Protein AF-V8G960-F1 (afdb_monomer_lite)

Organism: NCBI:txid1414851

Sequence (117 aa):
MPKIIDSHHHFWVLGKKIYYPWLENEKRNDFFLGNYDDICQDFMPEQLISLIPQDYLLVGTIHCEAECARNQSYLEVEWIDNLALEGKLIKGQMIWVNLLNLNVYQELEQYKNIYKC

Foldseek 3Di:
DAEDEAEEDAFDADPDDWAACQLHPDHDCPPPVHDPVVVSHGDDPVNVVVPDPPVYDQQAYEHEYRRTDPVCQVVRLVVVLVVVVVDVHYPYYHGDDDPPPPCRVVVVVVSVVSPPD

Structure (mmCIF, N/CA/C/O backbone):
data_AF-V8G960-F1
#
_entry.id   AF-V8G960-F1
#
loop_
_atom_site.group_PDB
_atom_site.id
_atom_site.type_symbol
_atom_site.label_atom_id
_atom_site.label_alt_id
_atom_site.label_comp_id
_atom_site.label_asym_id
_atom_site.label_entity_id
_atom_site.label_seq_id
_atom_site.pdbx_PDB_ins_code
_atom_site.Cartn_x
_atom_site.Cartn_y
_atom_site.Cartn_z
_atom_site.occupancy
_atom_site.B_iso_or_equiv
_atom_site.auth_seq_id
_atom_site.auth_comp_id
_atom_site.auth_asym_id
_atom_site.auth_atom_id
_atom_site.pdbx_PDB_model_num
ATOM 1 N N . MET A 1 1 ? -17.316 0.281 21.023 1.00 87.38 1 MET A N 1
ATOM 2 C CA . MET A 1 1 ? -16.705 -0.002 19.713 1.00 87.38 1 MET A CA 1
ATOM 3 C C . MET A 1 1 ? -15.187 0.101 19.851 1.00 87.38 1 MET A C 1
ATOM 5 O O . MET A 1 1 ? -14.697 1.216 20.038 1.00 87.38 1 MET A O 1
ATOM 9 N N . PRO A 1 2 ? -14.447 -1.022 19.913 1.00 96.62 2 PRO A N 1
ATOM 10 C CA . PRO A 1 2 ? -12.986 -1.016 19.934 1.00 96.62 2 PRO A CA 1
ATOM 11 C C . PRO A 1 2 ? -12.405 -0.281 18.723 1.00 96.62 2 PRO A C 1
ATOM 13 O O . PRO A 1 2 ? -12.956 -0.343 17.625 1.00 96.62 2 PRO A O 1
ATOM 16 N N . LYS A 1 3 ? -11.294 0.424 18.938 1.00 97.75 3 LYS A N 1
ATOM 17 C CA . LYS A 1 3 ? -10.559 1.125 17.882 1.00 97.75 3 LYS A CA 1
ATOM 18 C C . LYS A 1 3 ? -9.457 0.221 17.354 1.00 97.75 3 LYS A C 1
ATOM 20 O O . LYS A 1 3 ? -8.724 -0.350 18.159 1.00 97.75 3 LYS A O 1
ATOM 25 N N . ILE A 1 4 ? -9.328 0.131 16.037 1.00 97.38 4 ILE A N 1
ATOM 26 C CA . ILE A 1 4 ? -8.312 -0.692 15.376 1.00 97.38 4 ILE A CA 1
ATOM 27 C C . ILE A 1 4 ? -7.510 0.119 14.366 1.00 97.38 4 ILE A C 1
ATOM 29 O O . ILE A 1 4 ? -8.017 1.064 13.757 1.00 97.38 4 ILE A O 1
ATOM 33 N N . ILE A 1 5 ? -6.253 -0.277 14.204 1.00 97.50 5 ILE A N 1
ATOM 34 C CA . ILE A 1 5 ? -5.412 0.119 13.081 1.00 97.50 5 ILE A CA 1
ATOM 35 C C . ILE A 1 5 ? -5.155 -1.148 12.280 1.00 97.50 5 ILE A C 1
ATOM 37 O O . ILE A 1 5 ? -4.676 -2.131 12.844 1.00 97.50 5 ILE A O 1
ATOM 41 N N . ASP A 1 6 ? -5.476 -1.118 10.993 1.00 97.94 6 ASP A N 1
ATOM 42 C CA . ASP A 1 6 ? -5.023 -2.148 10.066 1.00 97.94 6 ASP A CA 1
ATOM 43 C C . ASP A 1 6 ? -3.577 -1.823 9.677 1.00 97.94 6 ASP A C 1
ATOM 45 O O . ASP A 1 6 ? -3.311 -0.821 9.010 1.00 97.94 6 ASP A O 1
ATOM 49 N N . SER A 1 7 ? -2.632 -2.617 10.172 1.00 97.94 7 SER A N 1
ATOM 50 C CA . SER A 1 7 ? -1.205 -2.373 9.967 1.00 97.94 7 SER A CA 1
ATOM 51 C C . SER A 1 7 ? -0.648 -2.982 8.680 1.00 97.94 7 SER A C 1
ATOM 53 O O . SER A 1 7 ? 0.543 -2.808 8.436 1.00 97.94 7 SER A O 1
ATOM 55 N N . HIS A 1 8 ? -1.439 -3.745 7.919 1.00 98.19 8 HIS A N 1
ATOM 56 C CA . HIS A 1 8 ? -0.962 -4.413 6.709 1.00 98.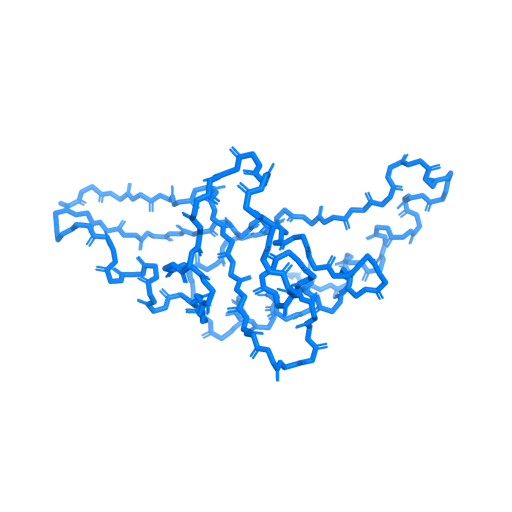19 8 HIS A CA 1
ATOM 57 C C . HIS A 1 8 ? -2.114 -4.703 5.745 1.00 98.19 8 HIS A C 1
ATOM 59 O O . HIS A 1 8 ? -2.830 -5.693 5.880 1.00 98.19 8 HIS A O 1
ATOM 65 N N . HIS A 1 9 ? -2.197 -3.899 4.698 1.00 97.75 9 HIS A N 1
ATOM 66 C CA . HIS A 1 9 ? -2.978 -4.156 3.489 1.00 97.75 9 HIS A CA 1
ATOM 67 C C . HIS A 1 9 ? -2.288 -3.458 2.321 1.00 97.75 9 HIS A C 1
ATOM 69 O O . HIS A 1 9 ? -1.263 -2.802 2.482 1.00 97.75 9 HIS A O 1
ATOM 75 N N . HIS A 1 10 ? -2.866 -3.598 1.143 1.00 97.88 10 HIS A N 1
ATOM 76 C CA . HIS A 1 10 ? -2.329 -3.092 -0.103 1.00 97.88 10 HIS A CA 1
ATOM 77 C C . HIS A 1 10 ? -3.468 -2.393 -0.836 1.00 97.88 10 HIS A C 1
ATOM 79 O O . HIS A 1 10 ? -4.546 -2.969 -0.945 1.00 97.88 10 HIS A O 1
ATOM 85 N N . PHE A 1 11 ? -3.248 -1.180 -1.325 1.00 98.00 11 PHE A N 1
ATOM 86 C CA . PHE A 1 11 ? -4.145 -0.506 -2.257 1.00 98.00 11 PHE A CA 1
ATOM 87 C C . PHE A 1 11 ? -3.593 -0.566 -3.680 1.00 98.00 11 PHE A C 1
ATOM 89 O O . PHE A 1 11 ? -2.380 -0.518 -3.890 1.00 98.00 11 PHE A O 1
ATOM 96 N N . TRP A 1 12 ? -4.488 -0.624 -4.662 1.00 98.25 12 TRP A N 1
ATOM 97 C CA . TRP A 1 12 ? -4.139 -0.536 -6.080 1.00 98.25 12 TRP A CA 1
ATOM 98 C C . TRP A 1 12 ? -5.342 -0.103 -6.924 1.00 98.25 12 TRP A C 1
ATOM 100 O O . TRP A 1 12 ? -6.501 -0.295 -6.545 1.00 98.25 12 TRP A O 1
ATOM 110 N N . VAL A 1 13 ? -5.053 0.436 -8.111 1.00 97.75 13 VAL A N 1
ATOM 111 C CA . VAL A 1 13 ? -6.044 0.720 -9.160 1.00 97.75 13 VAL A CA 1
ATOM 112 C C . VAL A 1 13 ? -5.515 0.176 -10.482 1.00 97.75 13 VAL A C 1
ATOM 114 O O . VAL A 1 13 ? -4.472 0.627 -10.961 1.00 97.75 13 VAL A O 1
ATOM 117 N N . LEU A 1 14 ? -6.217 -0.792 -11.065 1.00 96.94 14 LEU A N 1
ATOM 118 C CA . LEU A 1 14 ? -5.748 -1.548 -12.228 1.00 96.94 14 LEU A CA 1
ATOM 119 C C . LEU A 1 14 ? -6.004 -0.792 -13.540 1.00 96.94 14 LEU A C 1
ATOM 121 O O . LEU A 1 14 ? -6.949 -0.007 -13.661 1.00 96.94 14 LEU A O 1
ATOM 125 N N . GLY A 1 15 ? -5.162 -1.016 -14.554 1.00 94.56 15 GLY A N 1
ATOM 126 C CA . GLY A 1 15 ? -5.310 -0.384 -15.870 1.00 94.56 15 GLY A CA 1
ATOM 127 C C . GLY A 1 15 ? -5.097 1.136 -15.869 1.00 94.56 15 GLY A C 1
ATOM 128 O O . GLY A 1 15 ? -5.633 1.842 -16.732 1.00 94.56 15 GLY A O 1
ATOM 129 N N . LYS A 1 16 ? -4.360 1.665 -14.884 1.00 93.19 16 LYS A N 1
ATOM 130 C CA . LYS A 1 16 ? -4.045 3.097 -14.735 1.00 93.19 16 LYS A CA 1
ATOM 131 C C . LYS A 1 16 ? -2.545 3.362 -14.917 1.00 93.19 16 LYS A C 1
ATOM 133 O O . LYS A 1 16 ? -1.876 2.714 -15.712 1.00 93.19 16 LYS A O 1
ATOM 138 N N . LYS A 1 17 ? -2.037 4.410 -14.256 1.00 94.69 17 LYS A N 1
ATOM 139 C CA . LYS A 1 17 ? -0.650 4.886 -14.365 1.00 94.69 17 LYS A CA 1
ATOM 140 C C . LYS A 1 17 ? 0.345 3.932 -13.697 1.00 94.69 17 LYS A C 1
ATOM 142 O O . LYS A 1 17 ? 1.449 3.786 -14.214 1.00 94.69 17 LYS A O 1
ATOM 147 N N . ILE A 1 18 ? -0.029 3.343 -12.560 1.00 97.75 18 ILE A N 1
ATOM 148 C CA . ILE A 1 18 ? 0.790 2.370 -11.832 1.00 97.75 18 ILE A CA 1
ATOM 149 C C . ILE A 1 18 ? 0.390 0.981 -12.316 1.00 97.75 18 ILE A C 1
ATOM 151 O O . ILE A 1 18 ? -0.793 0.652 -12.325 1.00 97.75 18 ILE A O 1
ATOM 155 N N . TYR A 1 19 ? 1.379 0.211 -12.749 1.00 97.75 19 TYR A N 1
ATOM 156 C CA . TYR A 1 19 ? 1.221 -1.120 -13.305 1.00 97.75 19 TYR A CA 1
ATOM 157 C C . TYR A 1 19 ? 1.570 -2.174 -12.260 1.00 97.75 19 TYR A C 1
ATOM 159 O O . TYR A 1 19 ? 2.655 -2.120 -11.675 1.00 97.75 19 TYR A O 1
ATOM 167 N N . TYR A 1 20 ? 0.696 -3.158 -12.082 1.00 97.06 20 TYR A N 1
ATOM 168 C CA . TYR A 1 20 ? 0.838 -4.261 -11.135 1.00 97.06 20 TYR A CA 1
ATOM 169 C C . TYR A 1 20 ? 0.968 -5.586 -11.898 1.00 97.06 20 TYR A C 1
ATOM 171 O O . TYR A 1 20 ? -0.034 -6.256 -12.159 1.00 97.06 20 TYR A O 1
ATOM 179 N N . PRO A 1 21 ? 2.196 -6.016 -12.262 1.00 94.62 21 PRO A N 1
ATOM 180 C CA . PRO A 1 21 ? 2.402 -7.156 -13.153 1.00 94.62 21 PRO A CA 1
ATOM 181 C C . PRO A 1 21 ? 1.754 -8.453 -12.669 1.00 94.62 21 PRO A C 1
ATOM 183 O O . PRO A 1 21 ? 1.390 -9.289 -13.487 1.00 94.62 21 PRO A O 1
ATOM 186 N N . TRP A 1 22 ? 1.641 -8.652 -11.358 1.00 91.75 22 TRP A N 1
ATOM 187 C CA . TRP A 1 22 ? 1.066 -9.871 -10.794 1.00 91.75 22 TRP A CA 1
ATOM 188 C C . TRP A 1 22 ? -0.474 -9.871 -10.804 1.00 91.75 22 TRP A C 1
ATOM 190 O O . TRP A 1 22 ? -1.068 -10.949 -10.828 1.00 91.75 22 TRP A O 1
ATOM 200 N N . LEU A 1 23 ? -1.111 -8.693 -10.860 1.00 93.69 23 LEU A N 1
ATOM 201 C CA . LEU A 1 23 ? -2.568 -8.523 -10.954 1.00 93.69 23 LEU A CA 1
ATOM 202 C C . LEU A 1 23 ? -3.067 -8.361 -12.396 1.00 93.69 23 LEU A C 1
ATOM 204 O O . LEU A 1 23 ? -4.205 -8.734 -12.678 1.00 93.69 23 LEU A O 1
ATOM 208 N N . GLU A 1 24 ? -2.240 -7.810 -13.292 1.00 93.50 24 GLU A N 1
ATOM 209 C CA . GLU A 1 24 ? -2.657 -7.386 -14.640 1.00 93.50 24 GLU A CA 1
ATOM 210 C C . GLU A 1 24 ? -2.149 -8.275 -15.790 1.00 93.50 24 GLU A C 1
ATOM 212 O O . GLU A 1 24 ? -2.739 -8.256 -16.870 1.00 93.50 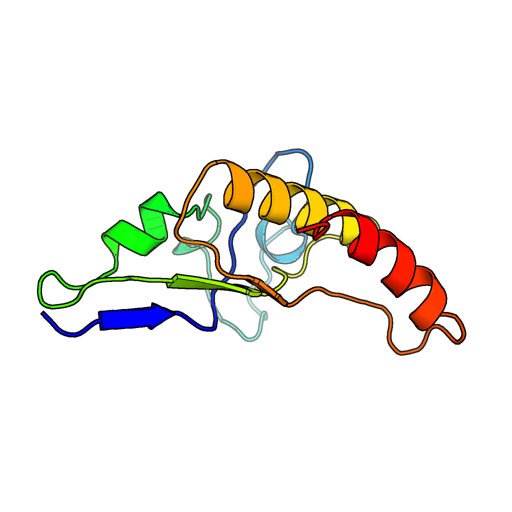24 GLU A O 1
ATOM 217 N N . ASN A 1 25 ? -1.079 -9.057 -15.600 1.00 90.62 25 ASN A N 1
ATOM 218 C CA . ASN A 1 25 ? -0.629 -10.006 -16.628 1.00 90.62 25 ASN A CA 1
ATOM 219 C C . ASN A 1 25 ? -1.526 -11.251 -16.704 1.00 90.62 25 ASN A C 1
ATOM 221 O O . ASN A 1 25 ? -2.393 -11.489 -15.861 1.00 90.62 25 ASN A O 1
ATOM 225 N N . GLU A 1 26 ? -1.247 -12.100 -17.700 1.00 82.38 26 GLU A N 1
ATOM 226 C CA . GLU A 1 26 ? -1.800 -13.450 -17.752 1.00 82.38 26 GLU A CA 1
ATOM 227 C C . GLU A 1 26 ? -1.573 -14.191 -16.434 1.00 82.38 26 GLU A C 1
ATOM 229 O O . GLU A 1 26 ? -0.455 -14.308 -15.919 1.00 82.38 26 GLU A O 1
ATOM 234 N N . LYS A 1 27 ? -2.683 -14.692 -15.896 1.00 75.00 27 LYS A N 1
ATOM 235 C CA . LYS A 1 27 ? -2.715 -15.350 -14.602 1.00 75.00 27 LYS A CA 1
ATOM 236 C C . LYS A 1 27 ? -1.923 -16.636 -14.654 1.00 75.00 27 LYS A C 1
ATOM 238 O O . LYS A 1 27 ? -2.047 -17.458 -15.563 1.00 75.00 27 LYS A O 1
ATOM 243 N N . ARG A 1 28 ? -1.133 -16.823 -13.614 1.00 73.19 28 ARG A N 1
ATOM 244 C CA . ARG A 1 28 ? -0.349 -18.026 -13.418 1.00 73.19 28 ARG A CA 1
ATOM 245 C C . ARG A 1 28 ? -1.114 -18.974 -12.510 1.00 73.19 28 ARG A C 1
ATOM 247 O O . ARG A 1 28 ? -1.194 -18.748 -11.310 1.00 73.19 28 ARG A O 1
ATOM 254 N N . ASN A 1 29 ? -1.641 -20.060 -13.078 1.00 70.44 29 ASN A N 1
ATOM 255 C CA . ASN A 1 29 ? -2.311 -21.121 -12.309 1.00 70.44 29 ASN A CA 1
ATOM 256 C C . ASN A 1 29 ? -1.372 -21.813 -11.298 1.00 70.44 29 ASN A C 1
ATOM 258 O O . ASN A 1 29 ? -1.837 -22.530 -10.418 1.00 70.44 29 ASN A O 1
ATOM 262 N N . ASP A 1 30 ? -0.058 -21.620 -11.437 1.00 77.00 30 ASP A N 1
ATOM 263 C CA . ASP A 1 30 ? 0.991 -22.107 -10.541 1.00 77.00 30 ASP A CA 1
ATOM 264 C C . ASP A 1 30 ? 1.484 -21.038 -9.545 1.00 77.00 30 ASP A C 1
ATOM 266 O O . ASP A 1 30 ? 2.485 -21.244 -8.856 1.00 77.00 30 ASP A O 1
ATOM 270 N N . PHE A 1 31 ? 0.819 -19.881 -9.469 1.00 78.50 31 PHE A N 1
ATOM 271 C CA . PHE A 1 31 ? 1.150 -18.858 -8.485 1.00 78.50 31 PHE A CA 1
ATOM 272 C C . PHE A 1 31 ? 0.860 -19.370 -7.070 1.00 78.50 31 PHE A C 1
ATOM 274 O O . PHE A 1 31 ? -0.160 -20.011 -6.820 1.00 78.50 31 PHE A O 1
ATOM 281 N N . PHE A 1 32 ? 1.761 -19.089 -6.125 1.00 79.38 32 PHE A N 1
ATOM 282 C CA . PHE A 1 32 ? 1.716 -19.686 -4.783 1.00 79.38 32 PHE A CA 1
ATOM 283 C C . PHE A 1 32 ? 0.459 -19.314 -3.977 1.00 79.38 32 PHE A C 1
ATOM 285 O O . PHE A 1 32 ? 0.135 -20.003 -3.012 1.00 79.38 32 PHE A O 1
ATOM 292 N N . LEU A 1 33 ? -0.246 -18.249 -4.376 1.00 78.50 33 LEU A N 1
ATOM 293 C CA . LEU A 1 33 ? -1.512 -17.816 -3.780 1.00 78.50 33 LEU A CA 1
ATOM 294 C C . LEU A 1 33 ? -2.744 -18.555 -4.334 1.00 78.50 33 LEU A C 1
ATOM 296 O O . LEU A 1 33 ? -3.846 -18.348 -3.836 1.00 78.50 33 LEU A O 1
ATOM 300 N N . GLY A 1 34 ? -2.583 -19.450 -5.313 1.00 85.81 34 GLY A N 1
ATOM 301 C CA . GLY A 1 34 ? -3.698 -20.171 -5.929 1.00 85.81 34 GLY A CA 1
ATOM 302 C C . GLY A 1 34 ? -4.508 -19.288 -6.879 1.00 85.81 34 GLY A C 1
ATOM 303 O O . GLY A 1 34 ? -3.940 -18.446 -7.567 1.00 85.81 34 GLY A O 1
ATOM 304 N N . ASN A 1 35 ? -5.828 -19.496 -6.949 1.00 87.88 35 ASN A N 1
ATOM 305 C CA . ASN A 1 35 ? -6.709 -18.622 -7.726 1.00 87.88 35 ASN A CA 1
ATOM 306 C C . ASN A 1 35 ? -6.937 -17.301 -6.964 1.00 87.88 35 ASN A C 1
ATOM 308 O O . ASN A 1 35 ? -7.467 -17.316 -5.856 1.00 87.88 35 ASN A O 1
ATOM 312 N N . TYR A 1 36 ? -6.562 -16.181 -7.582 1.00 90.31 36 TYR A N 1
ATOM 313 C CA . TYR A 1 36 ? -6.686 -14.824 -7.045 1.00 90.31 36 TYR A CA 1
ATOM 314 C C . TYR A 1 36 ? -7.568 -13.916 -7.926 1.00 90.31 36 TYR A C 1
ATOM 316 O O . TYR A 1 36 ? -7.455 -12.693 -7.882 1.00 90.31 36 TYR A O 1
ATOM 324 N N . ASP A 1 37 ? -8.466 -14.502 -8.725 1.00 89.81 37 ASP A N 1
ATOM 325 C CA . ASP A 1 37 ? -9.367 -13.780 -9.632 1.00 89.81 37 ASP A CA 1
ATOM 326 C C . ASP A 1 37 ? -10.167 -12.682 -8.923 1.00 89.81 37 ASP A C 1
ATOM 328 O O . ASP A 1 37 ? -10.316 -11.585 -9.461 1.00 89.81 37 ASP A O 1
ATOM 332 N N . ASP A 1 38 ? -10.626 -12.965 -7.704 1.00 91.69 38 ASP A N 1
ATOM 333 C CA . ASP A 1 38 ? -11.481 -12.074 -6.920 1.00 91.69 38 ASP A CA 1
ATOM 334 C C . ASP A 1 38 ? -10.776 -10.782 -6.482 1.00 91.69 38 ASP A C 1
ATOM 336 O O . ASP A 1 38 ? -11.448 -9.808 -6.145 1.00 91.69 38 ASP A O 1
ATOM 340 N N . ILE A 1 39 ? -9.439 -10.739 -6.492 1.00 92.81 39 ILE A N 1
ATOM 341 C CA . ILE A 1 39 ? -8.664 -9.540 -6.131 1.00 92.81 39 ILE A CA 1
ATOM 342 C C . ILE A 1 39 ? -8.093 -8.804 -7.348 1.00 92.81 39 ILE A C 1
ATOM 344 O O . ILE A 1 39 ? -7.520 -7.730 -7.192 1.00 92.81 39 ILE A O 1
ATOM 348 N N . CYS A 1 40 ? -8.284 -9.325 -8.566 1.00 93.50 40 CYS A N 1
ATOM 349 C CA . CYS A 1 40 ? -7.937 -8.647 -9.822 1.00 93.50 40 CYS A CA 1
ATOM 350 C C . CYS A 1 40 ? -8.938 -7.523 -10.163 1.00 93.50 40 CYS A C 1
ATOM 352 O O . CYS A 1 40 ? -9.478 -7.457 -11.268 1.00 93.50 40 CYS A O 1
ATOM 354 N N . GLN A 1 41 ? -9.204 -6.648 -9.201 1.00 95.81 41 GLN A N 1
ATOM 355 C CA . GLN A 1 41 ? -10.075 -5.479 -9.289 1.00 95.81 41 GLN A CA 1
ATOM 356 C C . GLN A 1 41 ? -9.547 -4.390 -8.355 1.00 95.81 41 GLN A C 1
ATOM 358 O O . GLN A 1 41 ? -8.788 -4.701 -7.445 1.00 95.81 41 GLN A O 1
ATOM 363 N N . ASP A 1 42 ? -9.952 -3.137 -8.550 1.00 98.00 42 ASP A N 1
ATOM 364 C CA . ASP A 1 42 ? -9.506 -2.018 -7.712 1.00 98.00 42 ASP A CA 1
ATOM 365 C C . ASP A 1 42 ? -9.773 -2.264 -6.219 1.00 98.00 42 ASP A C 1
ATOM 367 O O . ASP A 1 42 ? -10.856 -2.712 -5.826 1.00 98.00 42 ASP A O 1
ATOM 371 N N . PHE A 1 43 ? -8.800 -1.910 -5.381 1.00 97.88 43 PHE A N 1
ATOM 372 C CA . PHE A 1 43 ? -8.934 -1.960 -3.931 1.00 97.88 43 PHE A CA 1
ATOM 373 C C . PHE A 1 43 ? -8.455 -0.638 -3.331 1.00 97.88 43 PHE A C 1
ATOM 375 O O . PHE A 1 43 ? -7.262 -0.338 -3.310 1.00 97.88 43 PHE A O 1
ATOM 382 N N . MET A 1 44 ? -9.418 0.161 -2.873 1.00 96.69 44 MET A N 1
ATOM 383 C CA . MET A 1 44 ? -9.251 1.519 -2.354 1.00 96.69 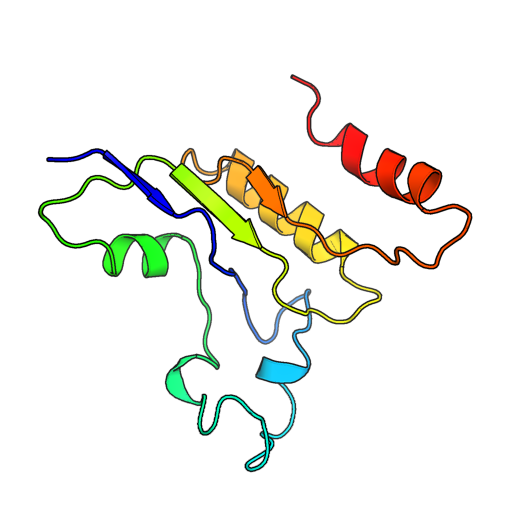44 MET A CA 1
ATOM 384 C C . MET A 1 44 ? -9.705 1.591 -0.885 1.00 96.69 44 MET A C 1
ATOM 386 O O . MET A 1 44 ? -10.282 0.627 -0.360 1.00 96.69 44 MET A O 1
ATOM 390 N N . PRO A 1 45 ? -9.469 2.718 -0.182 1.00 96.56 45 PRO A N 1
ATOM 391 C CA . PRO A 1 45 ? -9.896 2.879 1.205 1.00 96.56 45 PRO A CA 1
ATOM 392 C C . PRO A 1 45 ? -11.380 2.563 1.447 1.00 96.56 45 PRO A C 1
ATOM 394 O O . PRO A 1 45 ? -11.721 2.019 2.496 1.00 96.56 45 PRO A O 1
ATOM 397 N N . GLU A 1 46 ? -12.267 2.838 0.490 1.00 95.94 46 GLU A N 1
ATOM 398 C CA . GLU A 1 46 ? -13.698 2.535 0.590 1.00 95.94 46 GLU A CA 1
ATOM 399 C C . GLU A 1 46 ? -13.972 1.030 0.681 1.00 95.94 46 GLU A C 1
ATOM 401 O O . GLU A 1 46 ? -14.782 0.606 1.513 1.00 95.94 46 GLU A O 1
ATOM 406 N N . GLN A 1 47 ? -13.284 0.212 -0.127 1.00 97.38 47 GLN A N 1
ATOM 407 C CA . GLN A 1 47 ? -13.397 -1.245 -0.049 1.00 97.38 47 GLN A CA 1
ATOM 408 C C . GLN A 1 47 ? -12.906 -1.738 1.311 1.00 97.38 47 GLN A C 1
ATOM 410 O O . GLN A 1 47 ? -13.616 -2.508 1.956 1.00 97.38 47 GLN A O 1
ATOM 415 N N . LEU A 1 48 ? -11.766 -1.239 1.800 1.00 96.94 48 LEU A N 1
ATOM 416 C CA . LEU A 1 48 ? -11.258 -1.611 3.122 1.00 96.94 48 LEU A CA 1
ATOM 417 C C . LEU A 1 48 ? -12.257 -1.268 4.235 1.00 96.94 48 LEU A C 1
ATOM 419 O O . LEU A 1 48 ? -12.561 -2.122 5.064 1.00 96.94 48 LEU A O 1
ATOM 423 N N . ILE A 1 49 ? -12.819 -0.054 4.232 1.00 95.88 49 ILE A N 1
ATOM 424 C CA . ILE A 1 49 ? -13.824 0.381 5.218 1.00 95.88 49 ILE A CA 1
ATOM 425 C C . ILE A 1 49 ? -15.044 -0.546 5.203 1.00 95.88 49 ILE A C 1
ATOM 427 O O . ILE A 1 49 ? -15.560 -0.888 6.266 1.00 95.88 49 ILE A O 1
ATOM 431 N N . SER A 1 50 ? -15.492 -0.976 4.020 1.00 96.62 50 SER A N 1
ATOM 432 C CA . SER A 1 50 ? -16.658 -1.858 3.880 1.00 96.62 50 SER A CA 1
ATOM 433 C C . SER A 1 50 ? -16.454 -3.258 4.474 1.00 96.62 50 SER A C 1
ATOM 435 O O . SER A 1 50 ? -17.431 -3.916 4.829 1.00 96.62 50 SER A O 1
ATOM 437 N N . LEU A 1 51 ? -15.198 -3.697 4.620 1.00 96.31 51 LEU A N 1
ATOM 438 C CA . LEU A 1 51 ? -14.836 -4.988 5.209 1.00 96.31 51 LEU A CA 1
ATOM 439 C C . LEU A 1 51 ? -14.741 -4.945 6.740 1.00 96.31 51 LEU A C 1
ATOM 441 O O . LEU A 1 51 ? -14.681 -5.994 7.383 1.00 96.31 51 LEU A O 1
ATOM 445 N N . ILE A 1 52 ? -14.728 -3.752 7.341 1.00 96.69 52 ILE A N 1
ATOM 446 C CA . ILE A 1 52 ? -14.619 -3.605 8.792 1.00 96.69 52 ILE A CA 1
ATOM 447 C C . ILE A 1 52 ? -15.940 -4.027 9.449 1.00 96.69 52 ILE A C 1
ATOM 449 O O . ILE A 1 52 ? -16.992 -3.471 9.122 1.00 96.69 52 ILE A O 1
ATOM 453 N N . PRO A 1 53 ? -15.926 -4.975 10.408 1.00 96.00 53 PRO A N 1
ATOM 454 C CA . PRO A 1 53 ? -17.149 -5.374 11.089 1.00 96.00 53 PRO A CA 1
ATOM 455 C C . PRO A 1 53 ? -17.750 -4.203 11.871 1.00 96.00 53 PRO A C 1
ATOM 457 O O . PRO A 1 53 ? -17.026 -3.420 12.484 1.00 96.00 53 PRO A O 1
ATOM 460 N N . GLN A 1 54 ? -19.082 -4.122 11.910 1.00 95.44 54 GLN A N 1
ATOM 461 C CA . GLN A 1 54 ? -19.819 -2.984 12.483 1.00 95.44 54 GLN A CA 1
ATOM 462 C C . GLN A 1 54 ? -19.495 -2.696 13.960 1.00 95.44 54 GLN A C 1
ATOM 464 O O . GLN A 1 54 ? -19.674 -1.571 14.418 1.00 95.44 54 GLN A O 1
ATOM 469 N N . ASP A 1 55 ? -18.994 -3.686 14.702 1.00 97.19 55 ASP A N 1
ATOM 470 C CA . ASP A 1 55 ? -18.611 -3.545 16.110 1.00 97.19 55 ASP A CA 1
ATOM 471 C C . ASP A 1 55 ? -17.218 -2.927 16.321 1.00 97.19 55 ASP A C 1
ATOM 473 O O . ASP A 1 55 ? -16.819 -2.693 17.469 1.00 97.19 55 ASP A O 1
ATOM 477 N N . TYR A 1 56 ? -16.494 -2.616 15.242 1.00 97.44 56 TYR A N 1
ATOM 478 C CA . TYR A 1 56 ? -15.157 -2.027 15.252 1.00 97.44 56 TYR A CA 1
ATOM 479 C C . TYR A 1 56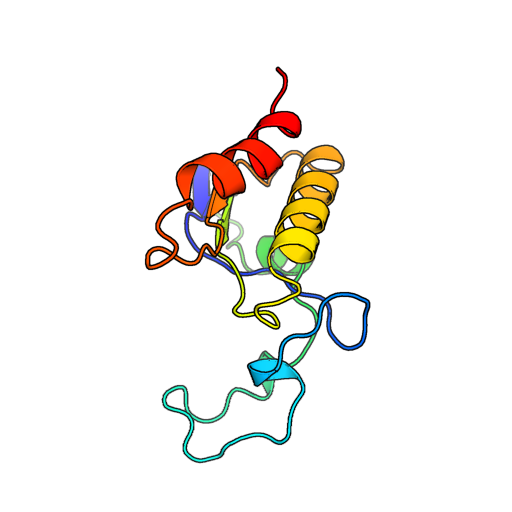 ? -15.133 -0.655 14.582 1.00 97.44 56 TYR A C 1
ATOM 481 O O . TYR A 1 56 ? -15.883 -0.366 13.656 1.00 97.44 56 TYR A O 1
ATOM 489 N N . LEU A 1 57 ? -14.212 0.190 15.045 1.00 96.94 57 LEU A N 1
ATOM 490 C CA . LEU A 1 57 ? -13.919 1.476 14.431 1.00 96.94 57 LEU A CA 1
ATOM 491 C C . LEU A 1 57 ? -12.496 1.461 13.878 1.00 96.94 57 LEU A C 1
ATOM 493 O O . LEU A 1 57 ? -11.530 1.469 14.648 1.00 96.94 57 LEU A O 1
ATOM 497 N N . LEU A 1 58 ? -12.366 1.488 12.555 1.00 97.06 58 LEU A N 1
ATOM 498 C CA . LEU A 1 58 ? -11.084 1.690 11.888 1.00 97.06 58 LEU A CA 1
ATOM 499 C C . LEU A 1 58 ? -10.631 3.140 12.087 1.00 97.06 58 LEU A C 1
ATOM 501 O O . LEU A 1 58 ? -11.269 4.076 11.609 1.00 97.06 58 LEU A O 1
ATOM 505 N N . VAL A 1 59 ? -9.543 3.332 12.834 1.00 97.12 59 VAL A N 1
ATOM 506 C CA . VAL A 1 59 ? -8.996 4.666 13.147 1.00 97.12 59 VAL A CA 1
ATOM 507 C C . VAL A 1 59 ? -7.701 4.978 12.404 1.00 97.12 59 VAL A C 1
ATOM 509 O O . VAL A 1 59 ? -7.200 6.104 12.480 1.00 97.12 59 VAL A O 1
ATOM 512 N N . GLY A 1 60 ? -7.150 3.998 11.695 1.00 97.38 60 GLY A N 1
ATOM 513 C CA . GLY A 1 60 ? -5.918 4.150 10.946 1.00 97.38 60 GLY A CA 1
ATOM 514 C C . GLY A 1 60 ? -5.602 2.931 10.095 1.00 97.38 60 GLY A C 1
ATOM 515 O O . GLY A 1 60 ? -6.092 1.836 10.358 1.00 97.38 60 GLY A O 1
ATOM 516 N N . THR A 1 61 ? -4.773 3.148 9.087 1.00 98.00 61 THR A N 1
ATOM 517 C CA . THR A 1 61 ? -4.366 2.154 8.095 1.00 98.00 61 THR A CA 1
ATOM 518 C C . THR A 1 61 ? -2.903 2.387 7.727 1.00 98.00 61 THR A C 1
ATOM 520 O O . THR A 1 61 ? -2.474 3.544 7.672 1.00 98.00 61 THR A O 1
ATOM 523 N N . ILE A 1 62 ? -2.140 1.316 7.524 1.00 98.19 62 ILE A N 1
ATOM 524 C CA . ILE A 1 62 ? -0.792 1.349 6.955 1.00 98.19 62 ILE A CA 1
ATOM 525 C C . ILE A 1 62 ? -0.813 0.574 5.636 1.00 98.19 62 ILE A C 1
ATOM 527 O O . ILE A 1 62 ? -1.023 -0.638 5.640 1.00 98.19 62 ILE A O 1
ATOM 531 N N . HIS A 1 63 ? -0.594 1.285 4.528 1.00 98.12 63 HIS A N 1
ATOM 532 C CA . HIS A 1 63 ? -0.430 0.668 3.208 1.00 98.12 63 HIS A CA 1
ATOM 533 C C . HIS A 1 63 ? 0.934 -0.010 3.124 1.00 98.12 63 HIS A C 1
ATOM 535 O O . HIS A 1 63 ? 1.938 0.578 3.515 1.00 98.12 63 HIS A O 1
ATOM 541 N N . CYS A 1 64 ? 0.995 -1.209 2.575 1.00 98.38 64 CYS A N 1
ATOM 542 C CA . CYS A 1 64 ? 2.228 -1.863 2.174 1.00 98.38 64 CYS A CA 1
ATOM 543 C C . CYS A 1 64 ? 2.306 -1.874 0.651 1.00 98.38 64 CYS A C 1
ATOM 545 O O . CYS A 1 64 ? 1.306 -2.154 -0.008 1.00 98.38 64 CYS A O 1
ATOM 547 N N . GLU A 1 65 ? 3.491 -1.602 0.104 1.00 97.56 65 GLU A N 1
ATOM 548 C CA . GLU A 1 65 ? 3.770 -1.681 -1.333 1.00 97.56 65 GLU A CA 1
ATOM 549 C C . GLU A 1 65 ? 3.142 -2.934 -1.953 1.00 97.56 65 GLU A C 1
ATOM 551 O O . GLU A 1 65 ? 3.184 -4.023 -1.372 1.00 97.56 65 GLU A O 1
ATOM 556 N N . ALA A 1 66 ? 2.463 -2.746 -3.078 1.00 97.31 66 ALA A N 1
ATOM 557 C CA . ALA A 1 66 ? 1.612 -3.756 -3.686 1.00 97.31 66 ALA A CA 1
ATOM 558 C C . ALA A 1 66 ? 2.283 -4.425 -4.889 1.00 97.31 66 ALA A C 1
ATOM 560 O O . ALA A 1 66 ? 1.604 -4.853 -5.824 1.00 97.31 66 ALA A O 1
ATOM 561 N N . GLU A 1 67 ? 3.613 -4.535 -4.882 1.00 95.69 67 GLU A N 1
ATOM 562 C CA . GLU A 1 67 ? 4.382 -5.246 -5.901 1.00 95.69 67 GLU A CA 1
ATOM 563 C C . GLU A 1 67 ? 4.145 -4.673 -7.315 1.00 95.69 67 GLU A C 1
ATOM 565 O O . GLU A 1 67 ? 4.060 -5.402 -8.312 1.00 95.69 67 GLU A O 1
ATOM 570 N N . CYS A 1 68 ? 4.034 -3.340 -7.416 1.00 97.44 68 CYS A N 1
ATOM 571 C CA . CYS A 1 68 ? 3.997 -2.665 -8.709 1.00 97.44 68 CYS A CA 1
ATOM 572 C C . CYS A 1 68 ? 5.307 -2.879 -9.487 1.00 97.44 68 CYS A C 1
ATOM 574 O O . CYS A 1 68 ? 6.329 -3.354 -8.969 1.00 97.44 68 CYS A O 1
ATOM 576 N N . ALA A 1 69 ? 5.295 -2.533 -10.774 1.00 97.00 69 ALA A N 1
ATOM 577 C CA . ALA A 1 69 ? 6.489 -2.574 -11.602 1.00 97.00 69 ALA A CA 1
ATOM 578 C C . ALA A 1 69 ? 7.645 -1.830 -10.911 1.00 97.00 69 ALA A C 1
ATOM 580 O O . ALA A 1 69 ? 7.501 -0.687 -10.491 1.00 97.00 69 ALA A O 1
ATOM 581 N N . ARG A 1 70 ? 8.822 -2.463 -10.804 1.00 94.06 70 ARG A N 1
ATOM 582 C CA . ARG A 1 70 ? 9.935 -1.950 -9.974 1.00 94.06 70 ARG A CA 1
ATOM 583 C C . ARG A 1 70 ? 10.411 -0.548 -10.344 1.00 94.06 70 ARG A C 1
ATOM 585 O O . ARG A 1 70 ? 10.870 0.189 -9.485 1.00 94.06 70 ARG A O 1
ATOM 592 N N . ASN A 1 71 ? 10.301 -0.171 -11.614 1.00 94.00 71 ASN A N 1
ATOM 593 C CA . ASN A 1 71 ? 10.626 1.172 -12.095 1.00 94.00 71 ASN A CA 1
ATOM 594 C C . ASN A 1 71 ? 9.526 2.216 -11.811 1.00 94.00 71 ASN A C 1
ATOM 596 O O . ASN A 1 71 ? 9.686 3.374 -12.187 1.00 94.00 71 ASN A O 1
ATOM 600 N N . GLN A 1 72 ? 8.418 1.812 -11.191 1.00 95.75 72 GLN A N 1
ATOM 601 C CA . GLN A 1 72 ? 7.271 2.639 -10.826 1.00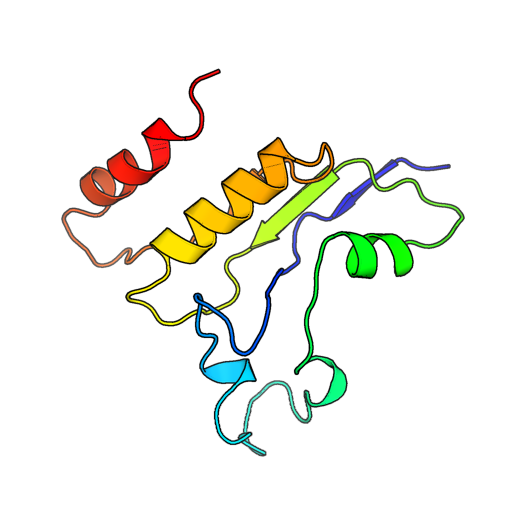 95.75 72 GLN A CA 1
ATOM 602 C C . GLN A 1 72 ? 7.024 2.680 -9.313 1.00 95.75 72 GLN A C 1
ATOM 604 O O . GLN A 1 72 ? 6.073 3.336 -8.901 1.00 95.75 72 GLN A O 1
ATOM 609 N N . SER A 1 73 ? 7.877 2.065 -8.482 1.00 93.69 73 SER A N 1
ATOM 610 C CA . SER A 1 73 ? 7.712 2.067 -7.018 1.00 93.69 73 SER A CA 1
ATOM 611 C C . SER A 1 73 ? 7.507 3.478 -6.460 1.00 93.69 73 SER A C 1
ATOM 613 O O . SER A 1 73 ? 6.603 3.705 -5.666 1.00 93.69 73 SER A O 1
ATOM 615 N N . TYR A 1 74 ? 8.264 4.459 -6.958 1.00 92.44 74 TYR A N 1
ATOM 616 C CA . TYR A 1 74 ? 8.105 5.864 -6.576 1.00 92.44 74 TYR A CA 1
ATOM 617 C C . TYR A 1 74 ? 6.711 6.434 -6.888 1.00 92.44 74 TYR A C 1
ATOM 619 O O . TYR A 1 74 ? 6.183 7.227 -6.113 1.00 92.44 74 TYR A O 1
ATOM 627 N N . LEU A 1 75 ? 6.098 6.031 -8.007 1.00 94.94 75 LEU A N 1
ATOM 628 C CA . LEU A 1 75 ? 4.760 6.491 -8.389 1.00 94.94 75 LEU A CA 1
ATOM 629 C C . LEU A 1 75 ? 3.690 5.961 -7.433 1.00 94.94 75 LEU A C 1
ATOM 631 O O . LEU A 1 75 ? 2.727 6.671 -7.159 1.00 94.94 75 LEU A O 1
ATOM 635 N N . GLU A 1 76 ? 3.858 4.737 -6.932 1.00 96.19 76 GLU A N 1
ATOM 636 C CA . GLU A 1 76 ? 2.979 4.174 -5.907 1.00 96.19 76 GLU A CA 1
ATOM 637 C C . GLU A 1 76 ? 3.096 4.952 -4.596 1.00 96.19 76 GLU A C 1
ATOM 639 O O . GLU A 1 76 ? 2.074 5.338 -4.033 1.00 96.19 76 GLU A O 1
ATOM 644 N N . VAL A 1 77 ? 4.321 5.274 -4.168 1.00 94.75 77 VAL A N 1
ATOM 645 C CA . VAL A 1 77 ? 4.547 6.087 -2.963 1.00 94.75 77 VAL A CA 1
ATOM 646 C C . VAL A 1 77 ? 3.876 7.456 -3.082 1.00 94.75 77 VAL A C 1
ATOM 648 O O . VAL A 1 77 ? 3.108 7.837 -2.200 1.00 94.75 77 VAL A O 1
ATOM 651 N N . GLU A 1 78 ? 4.108 8.161 -4.196 1.00 93.62 78 GLU A N 1
ATOM 652 C CA . GLU A 1 78 ? 3.492 9.464 -4.489 1.00 93.62 78 GLU A CA 1
ATOM 653 C C . GLU A 1 78 ? 1.958 9.378 -4.489 1.00 93.62 78 GLU A C 1
ATOM 655 O O . GLU A 1 78 ? 1.270 10.258 -3.968 1.00 93.62 78 GLU A O 1
ATOM 660 N N . TRP A 1 79 ? 1.396 8.322 -5.074 1.00 95.50 79 TRP A N 1
ATOM 661 C CA . TRP A 1 79 ? -0.047 8.118 -5.112 1.00 95.50 79 TRP A CA 1
ATOM 662 C C . TRP A 1 79 ? -0.642 7.888 -3.716 1.00 95.50 79 TRP A C 1
ATOM 664 O O . TRP A 1 79 ? -1.637 8.528 -3.371 1.00 95.50 79 TRP A O 1
ATOM 674 N N . ILE A 1 80 ? -0.016 7.044 -2.897 1.00 95.88 80 ILE A N 1
ATOM 675 C CA . ILE A 1 80 ? -0.465 6.770 -1.526 1.00 95.88 80 ILE A CA 1
ATOM 676 C C . ILE A 1 80 ? -0.344 8.009 -0.642 1.00 95.88 80 ILE A C 1
ATOM 678 O O . ILE A 1 80 ? -1.245 8.273 0.154 1.00 95.88 80 ILE A O 1
ATOM 682 N N . ASP A 1 81 ? 0.709 8.809 -0.810 1.00 93.25 81 ASP A N 1
ATOM 683 C CA . ASP A 1 81 ? 0.849 10.075 -0.090 1.00 93.25 81 ASP A CA 1
ATOM 684 C C . ASP A 1 81 ? -0.271 11.057 -0.457 1.00 93.25 81 ASP A C 1
ATOM 686 O O . ASP A 1 81 ? -0.856 11.683 0.426 1.00 93.25 81 ASP A O 1
ATOM 690 N N . ASN A 1 82 ? -0.644 11.147 -1.737 1.00 92.81 82 ASN A N 1
ATOM 691 C CA . ASN A 1 82 ? -1.784 11.965 -2.157 1.00 92.81 82 ASN A CA 1
ATOM 692 C C . ASN A 1 82 ? -3.106 11.458 -1.554 1.00 92.81 82 ASN A C 1
ATOM 694 O O . ASN A 1 82 ? -3.870 12.254 -1.007 1.00 92.81 82 ASN A O 1
ATOM 698 N N . LEU A 1 83 ? -3.349 10.142 -1.553 1.00 93.94 83 LEU A N 1
ATOM 699 C CA . LEU A 1 83 ? -4.519 9.559 -0.881 1.00 93.94 83 LEU A CA 1
ATOM 700 C C . LEU A 1 83 ? -4.526 9.844 0.629 1.00 93.94 83 LEU A C 1
ATOM 702 O O . LEU A 1 83 ? -5.581 10.097 1.217 1.00 93.94 83 LEU A O 1
ATOM 706 N N . ALA A 1 84 ? -3.356 9.833 1.267 1.00 93.56 84 ALA A N 1
ATOM 707 C CA . ALA A 1 84 ? -3.206 10.161 2.679 1.00 93.56 84 ALA A CA 1
ATOM 708 C C . ALA A 1 84 ? -3.458 11.649 2.981 1.00 93.56 84 ALA A C 1
ATOM 710 O O . ALA A 1 84 ? -3.833 11.971 4.106 1.00 93.56 84 ALA A O 1
ATOM 711 N N . LEU A 1 85 ? -3.282 12.550 2.008 1.00 91.38 85 LEU A N 1
ATOM 712 C CA . LEU A 1 85 ? -3.633 13.971 2.133 1.00 91.38 85 LEU A CA 1
ATOM 713 C C . LEU A 1 85 ? -5.135 14.226 1.939 1.00 91.38 85 LEU A C 1
ATOM 715 O O . LEU A 1 85 ? -5.695 15.116 2.582 1.00 91.38 85 LEU A O 1
ATOM 719 N N . GLU A 1 86 ? -5.793 13.455 1.073 1.00 88.75 86 GLU A N 1
ATOM 720 C CA . GLU A 1 86 ? -7.242 13.536 0.839 1.00 88.75 86 GLU A CA 1
ATOM 721 C C . GLU A 1 86 ? -8.048 12.943 2.007 1.00 88.75 86 GLU A C 1
ATOM 723 O O . GLU A 1 86 ? -9.110 13.455 2.378 1.00 88.75 86 GLU A O 1
ATOM 728 N N . GLY A 1 87 ? -7.535 11.868 2.608 1.00 83.56 87 GLY A N 1
ATOM 729 C CA . GLY A 1 87 ? -8.162 11.143 3.708 1.00 83.56 87 GLY A CA 1
ATOM 730 C C . GLY A 1 87 ? -7.500 11.378 5.067 1.00 83.56 87 GLY A C 1
ATOM 731 O O . GLY A 1 87 ? -6.424 11.936 5.194 1.00 83.56 87 GLY A O 1
ATOM 732 N N . LYS A 1 88 ? -8.141 10.906 6.143 1.00 82.19 88 LYS A N 1
ATOM 733 C CA . LYS A 1 88 ? -7.5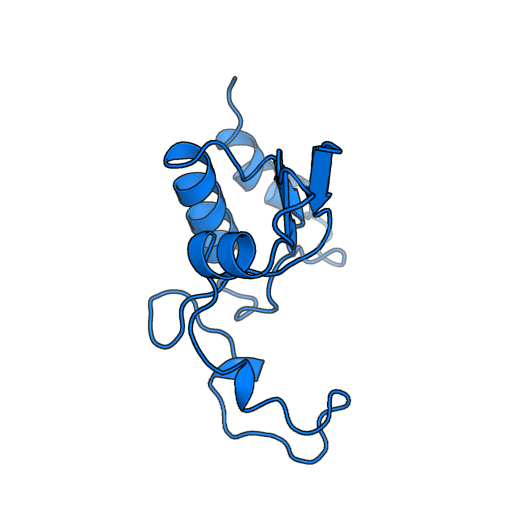16 10.861 7.485 1.00 82.19 88 LYS A CA 1
ATOM 734 C C . LYS A 1 88 ? -7.139 9.451 7.926 1.00 82.19 88 LYS A C 1
ATOM 736 O O . LYS A 1 88 ? -6.656 9.292 9.048 1.00 82.19 88 LYS A O 1
ATOM 741 N N . LEU A 1 89 ? -7.413 8.432 7.112 1.00 93.44 89 LEU A N 1
ATOM 742 C CA . LEU A 1 89 ? -7.270 7.031 7.511 1.00 93.44 89 LEU A CA 1
ATOM 743 C C . LEU A 1 89 ? -5.860 6.486 7.296 1.00 93.44 89 LEU A C 1
ATOM 745 O O . LEU A 1 89 ? -5.389 5.742 8.153 1.00 93.44 89 LEU A O 1
ATOM 749 N N . ILE A 1 90 ? -5.169 6.860 6.223 1.00 96.69 90 ILE A N 1
ATOM 750 C CA . ILE A 1 90 ? -3.801 6.392 5.965 1.00 96.69 90 ILE A CA 1
ATOM 751 C C . ILE A 1 90 ? -2.857 7.117 6.926 1.00 96.69 90 ILE A C 1
ATOM 753 O O . ILE A 1 90 ? -2.793 8.344 6.952 1.00 96.69 90 ILE A O 1
ATOM 757 N N . LYS A 1 91 ? -2.196 6.354 7.800 1.00 95.56 91 LYS A N 1
ATOM 758 C CA . LYS A 1 91 ? -1.289 6.869 8.843 1.00 95.56 91 LYS A CA 1
ATOM 759 C C . LYS A 1 91 ? 0.182 6.722 8.475 1.00 95.56 91 LYS A C 1
ATOM 761 O O . LYS A 1 91 ? 1.027 7.299 9.152 1.00 95.56 91 LYS A O 1
ATOM 766 N N . GLY A 1 92 ? 0.473 5.952 7.437 1.00 94.19 92 GLY A N 1
ATOM 767 C CA . GLY A 1 92 ? 1.808 5.712 6.923 1.00 94.19 92 GLY A CA 1
ATOM 768 C C . GLY A 1 92 ? 1.775 4.666 5.819 1.00 94.19 92 GLY A C 1
ATOM 769 O O . GLY A 1 92 ? 0.722 4.092 5.525 1.00 94.19 92 GLY A O 1
ATOM 770 N N . GLN A 1 93 ? 2.942 4.417 5.238 1.00 95.50 93 GLN A N 1
ATOM 771 C CA . GLN A 1 93 ? 3.127 3.397 4.220 1.00 95.50 93 GLN A CA 1
ATOM 772 C C . GLN A 1 93 ? 4.481 2.692 4.352 1.00 95.50 93 GLN A C 1
ATOM 774 O O . GLN A 1 93 ? 5.471 3.294 4.772 1.00 95.50 93 GLN A O 1
ATOM 779 N N . MET A 1 94 ? 4.510 1.415 3.984 1.00 96.81 94 MET A N 1
ATOM 780 C CA . MET A 1 94 ? 5.707 0.598 3.824 1.00 96.81 94 MET A CA 1
ATOM 781 C C . MET A 1 94 ? 6.046 0.559 2.338 1.00 96.81 94 MET A C 1
ATOM 783 O O . MET A 1 94 ? 5.261 0.058 1.540 1.00 96.81 94 MET A O 1
ATOM 787 N N . ILE A 1 95 ? 7.204 1.102 1.971 1.00 95.00 95 ILE A N 1
ATOM 788 C CA . ILE A 1 95 ? 7.599 1.282 0.572 1.00 95.00 95 ILE A CA 1
ATOM 789 C C . ILE A 1 95 ? 8.570 0.194 0.116 1.00 95.00 95 ILE A C 1
ATOM 791 O O . ILE A 1 95 ? 9.336 -0.349 0.917 1.00 95.00 95 ILE A O 1
ATOM 795 N N . TRP A 1 96 ? 8.603 -0.055 -1.190 1.00 94.81 96 TRP A N 1
ATOM 796 C CA . TRP A 1 96 ? 9.653 -0.859 -1.798 1.00 94.81 96 TRP A CA 1
ATOM 797 C C . TRP A 1 96 ? 10.884 -0.001 -2.102 1.00 94.81 96 TRP A C 1
ATOM 799 O O . TRP A 1 96 ? 10.778 1.064 -2.711 1.00 94.81 96 TRP A O 1
ATOM 809 N N . VAL A 1 97 ? 12.065 -0.502 -1.741 1.00 92.88 97 VAL A N 1
ATOM 810 C CA . VAL A 1 97 ? 13.361 0.045 -2.165 1.00 92.88 97 VAL A CA 1
ATOM 811 C C . VAL A 1 97 ? 14.326 -1.085 -2.491 1.00 92.88 97 VAL A C 1
ATOM 813 O O . VAL A 1 97 ? 14.265 -2.173 -1.909 1.00 92.88 97 VAL A O 1
ATOM 816 N N . ASN A 1 98 ? 15.277 -0.824 -3.383 1.00 92.75 98 ASN A N 1
ATOM 817 C CA . ASN A 1 98 ? 16.339 -1.781 -3.652 1.00 92.75 98 ASN A CA 1
ATOM 818 C C . ASN A 1 98 ? 17.401 -1.734 -2.542 1.00 92.75 98 ASN A C 1
ATOM 820 O O . ASN A 1 98 ? 18.352 -0.959 -2.609 1.00 92.75 98 ASN A O 1
ATOM 824 N N . LEU A 1 99 ? 17.289 -2.613 -1.546 1.00 92.81 99 LEU A N 1
ATOM 825 C CA . LEU A 1 99 ? 18.255 -2.700 -0.441 1.00 92.81 99 LEU A CA 1
ATOM 826 C C . LEU A 1 99 ? 19.663 -3.158 -0.872 1.00 92.81 99 LEU A C 1
ATOM 828 O O . LEU A 1 99 ? 20.605 -3.037 -0.093 1.00 92.81 99 LEU A O 1
ATOM 832 N N . LEU A 1 100 ? 19.828 -3.659 -2.102 1.00 94.81 100 LEU A N 1
ATOM 833 C CA . LEU A 1 100 ? 21.140 -3.975 -2.680 1.00 94.81 100 LEU A CA 1
ATOM 834 C C . LEU A 1 100 ? 21.795 -2.759 -3.356 1.00 94.81 100 LEU A C 1
ATOM 836 O O . LEU A 1 100 ? 22.960 -2.827 -3.750 1.00 94.81 100 LEU A O 1
ATOM 840 N N . ASN A 1 101 ? 21.073 -1.645 -3.506 1.00 93.00 101 ASN A N 1
ATOM 841 C CA . ASN A 1 101 ? 21.632 -0.398 -4.005 1.00 93.00 101 ASN A CA 1
ATOM 842 C C . ASN A 1 101 ? 22.586 0.192 -2.954 1.00 93.00 101 ASN A C 1
ATOM 844 O O . ASN A 1 101 ? 22.160 0.611 -1.879 1.00 93.00 101 ASN A O 1
ATOM 848 N N . LEU A 1 102 ? 23.879 0.291 -3.278 1.00 94.06 102 LEU A N 1
ATOM 849 C CA . LEU A 1 102 ? 24.885 0.888 -2.384 1.00 94.06 102 LEU A CA 1
ATOM 850 C C . LEU A 1 102 ? 24.568 2.349 -2.017 1.00 94.06 102 LEU A C 1
ATOM 852 O O . LEU A 1 102 ? 25.047 2.844 -0.999 1.00 94.06 102 LEU A O 1
ATOM 856 N N . ASN A 1 103 ? 23.732 3.019 -2.816 1.00 92.44 103 ASN A N 1
ATOM 857 C CA . ASN A 1 103 ? 23.268 4.383 -2.590 1.00 92.44 103 ASN A CA 1
ATOM 858 C C . ASN A 1 103 ? 21.816 4.450 -2.074 1.00 92.44 103 ASN A C 1
ATOM 860 O O . ASN A 1 103 ? 21.197 5.507 -2.179 1.00 92.44 103 ASN A O 1
ATOM 864 N N . VAL A 1 104 ? 21.258 3.371 -1.506 1.00 91.06 104 VAL A N 1
ATOM 865 C CA . VAL A 1 104 ? 19.849 3.314 -1.050 1.00 91.06 104 VAL A CA 1
ATOM 866 C C . VAL A 1 104 ? 19.466 4.471 -0.121 1.00 91.06 104 VAL A C 1
ATOM 868 O O . VAL A 1 104 ? 18.359 4.985 -0.196 1.00 91.06 104 VAL A O 1
ATOM 871 N N . TYR A 1 105 ? 20.386 4.971 0.707 1.00 89.44 105 TYR A N 1
ATOM 872 C CA . TYR A 1 105 ? 20.109 6.139 1.548 1.00 89.44 105 TYR A CA 1
ATOM 873 C C . TYR A 1 105 ? 19.839 7.416 0.739 1.00 89.44 105 TYR A C 1
ATOM 875 O O . TYR A 1 105 ? 18.971 8.193 1.116 1.00 89.44 105 TYR A O 1
ATOM 883 N N . GLN A 1 106 ? 20.542 7.627 -0.378 1.00 87.81 106 GLN A N 1
ATOM 884 C CA . GLN A 1 106 ? 20.311 8.771 -1.271 1.00 87.81 106 GLN A CA 1
ATOM 885 C C . GLN A 1 106 ? 18.984 8.635 -2.023 1.00 87.81 106 GLN A C 1
ATOM 887 O O . GLN A 1 106 ? 18.305 9.629 -2.262 1.00 87.81 106 GLN A O 1
ATOM 892 N N . GLU A 1 107 ? 18.603 7.406 -2.375 1.00 84.06 107 GLU A N 1
ATOM 893 C CA . GLU A 1 107 ? 17.275 7.095 -2.907 1.00 84.06 107 GLU A CA 1
ATOM 894 C C . GLU A 1 107 ? 16.193 7.420 -1.867 1.00 84.06 107 GLU A C 1
ATOM 896 O O . GLU A 1 107 ? 15.208 8.080 -2.186 1.00 84.06 107 GLU A O 1
ATOM 901 N N . LEU A 1 108 ? 16.427 7.076 -0.594 1.00 86.75 108 LEU A N 1
ATOM 902 C CA . LEU A 1 108 ? 15.502 7.367 0.501 1.00 86.75 108 LEU A CA 1
ATOM 903 C C . LEU A 1 108 ? 15.264 8.869 0.730 1.00 86.75 108 LEU A C 1
ATOM 905 O O . LEU A 1 108 ? 14.157 9.258 1.104 1.00 86.75 108 LEU A O 1
ATOM 909 N N . GLU A 1 109 ? 16.256 9.729 0.476 1.00 85.62 109 GLU A N 1
ATOM 910 C CA . GLU A 1 109 ? 16.086 11.192 0.560 1.00 85.62 109 GLU A CA 1
ATOM 911 C C . GLU A 1 109 ? 14.994 11.719 -0.385 1.00 85.62 109 GLU A C 1
ATOM 913 O O . GLU A 1 109 ? 14.356 12.730 -0.088 1.00 85.62 109 GLU A O 1
ATOM 918 N N . GLN A 1 110 ? 14.733 11.026 -1.497 1.00 78.75 110 GLN A N 1
ATOM 919 C CA . GLN A 1 110 ? 13.713 11.419 -2.474 1.00 78.75 110 GLN A CA 1
ATOM 920 C C . GLN A 1 110 ? 12.298 11.332 -1.881 1.00 78.75 110 GLN A C 1
ATOM 922 O O . GLN A 1 110 ? 11.439 12.140 -2.230 1.00 78.75 110 GLN A O 1
ATOM 927 N N . TYR A 1 111 ? 12.081 10.415 -0.933 1.00 79.81 111 TYR A N 1
ATOM 928 C CA . TYR A 1 111 ? 10.800 10.216 -0.249 1.00 79.81 111 TYR A CA 1
ATOM 929 C C . TYR A 1 111 ? 10.633 11.114 0.990 1.00 79.81 111 TYR A C 1
ATOM 931 O O . TYR A 1 111 ? 9.516 11.391 1.421 1.00 79.81 111 TYR A O 1
ATOM 939 N N . LYS A 1 112 ? 11.728 11.639 1.561 1.00 69.31 112 LYS A N 1
ATOM 940 C CA . LYS A 1 112 ? 11.677 12.492 2.768 1.00 69.31 112 LYS A CA 1
ATOM 941 C C . LYS A 1 112 ? 11.025 13.854 2.544 1.00 69.31 112 LYS A C 1
ATOM 943 O O . LYS A 1 112 ? 10.578 14.478 3.502 1.00 69.31 112 LYS A O 1
ATOM 948 N N . ASN A 1 113 ? 10.956 14.329 1.301 1.00 57.12 113 ASN A N 1
ATOM 949 C CA . ASN A 1 113 ? 10.353 15.626 0.991 1.00 57.12 113 ASN A CA 1
ATOM 950 C C . ASN A 1 113 ? 8.819 15.641 1.079 1.00 57.12 113 ASN A C 1
ATOM 952 O O . ASN A 1 113 ? 8.242 16.724 0.992 1.00 57.12 113 ASN A O 1
ATOM 956 N N . ILE A 1 114 ? 8.176 14.487 1.270 1.00 56.22 114 ILE A N 1
ATOM 957 C CA . ILE A 1 114 ? 6.714 14.368 1.245 1.00 56.22 114 ILE A CA 1
ATOM 958 C C . ILE A 1 114 ? 6.102 14.543 2.651 1.00 56.22 114 ILE A C 1
ATOM 960 O O . ILE A 1 114 ? 5.010 15.083 2.792 1.00 56.22 114 ILE A O 1
ATOM 964 N N . TYR A 1 115 ? 6.863 14.244 3.712 1.00 50.94 115 TYR A N 1
ATOM 965 C CA . TYR A 1 115 ? 6.458 14.417 5.115 1.00 50.94 115 TYR A CA 1
ATOM 966 C C . TYR A 1 115 ? 7.123 15.642 5.765 1.00 50.94 115 TYR A C 1
ATOM 968 O O . TYR A 1 115 ? 7.802 15.531 6.787 1.00 50.94 115 TYR A O 1
ATOM 976 N N . LYS A 1 116 ? 6.970 16.832 5.175 1.00 44.56 116 LYS A N 1
ATOM 977 C CA . LYS A 1 116 ? 7.270 18.082 5.894 1.00 44.56 116 LYS A CA 1
ATOM 978 C C . LYS A 1 116 ? 6.049 18.481 6.721 1.00 44.56 116 LYS A C 1
ATOM 980 O O . LYS A 1 116 ? 5.165 19.169 6.219 1.00 44.56 116 LYS A O 1
ATOM 985 N N . CYS A 1 117 ? 6.010 17.998 7.960 1.00 38.91 117 CYS A N 1
ATOM 986 C CA . CYS A 1 117 ? 5.162 18.553 9.015 1.00 38.91 117 CYS A CA 1
ATOM 987 C C . CYS A 1 117 ? 5.669 19.936 9.443 1.00 38.91 117 CYS A C 1
ATOM 989 O O . CYS A 1 117 ? 6.910 20.108 9.510 1.00 38.91 117 CYS A O 1
#

Secondary structure (DSSP, 8-state):
--EEEEEEE--B-TTSSS--HHHHS---TT-TT---GGGSS-B-HHHHHHHS-TT-EEEEEEEE-----GGGHHHHHHHHHHHHHH-SSEEEEEPP--TT-TTHHHHHHHHHTS---

InterPro domains:
  IPR052350 Metallo-dependent Lactonases [PTHR43569] (4-113)

Radius of gyration: 15.74 Å; chains: 1; bounding box: 45×41×38 Å

pLDDT: mean 90.86, std 10.86, range [38.91, 98.38]